Protein AF-A0A963WDR8-F1 (afdb_monomer)

Nearest PDB structures (foldseek):
  8ufe-assembly1_A  TM=8.771E-01  e=7.962E-02  Mycolicibacterium smegmatis
  8ttg-assembly1_A  TM=7.378E-01  e=3.990E-02  Staphylococcus aureus
  8ex6-assembly1_A  TM=8.407E-01  e=3.720E-01  Homo sapiens
  5aym-assembly1_A  TM=7.152E-01  e=8.707E-01  Bdellovibrio bacteriovorus HD100
  8uby-assembly1_A  TM=7.309E-01  e=8.707E-01  Homo sapiens

Sequence (105 aa):
VILPLWLQQFMGYTATQAGMILAPVGLFAIVLSPLVGLTVNRVDPRIYASFAFMVFGVVLWMRSLFTIQTDFMTIMIPTLIQGVAMACFFIPLVTITLSGLPPQR

Radius of gyration: 16.57 Å; Cα contacts (8 Å, |Δi|>4): 75; chains: 1; bounding box: 34×31×46 Å

pLDDT: mean 84.65, std 7.53, range [45.25, 95.5]

Solvent-accessible surface area (backbone atoms only — not comparable to full-atom values): 5882 Å² total; per-residue (Å²): 122,64,63,51,52,46,35,38,75,68,55,71,37,50,73,67,55,35,45,60,55,51,49,58,27,57,55,51,36,63,67,45,47,60,60,53,63,69,48,53,86,76,47,65,46,65,58,40,38,53,50,16,51,52,48,48,51,51,32,51,54,61,56,69,72,64,56,81,81,61,52,72,64,74,57,29,52,44,47,42,56,43,34,54,23,50,59,39,31,54,56,30,49,54,50,60,69,50,67,79,54,74,95,82,127

Structure (mmCIF, N/CA/C/O backbone):
data_AF-A0A963WDR8-F1
#
_entry.id   AF-A0A963WDR8-F1
#
loop_
_atom_site.group_PDB
_atom_site.id
_atom_site.type_symbol
_atom_site.label_atom_id
_atom_site.label_alt_id
_atom_site.label_comp_id
_atom_site.label_asym_id
_atom_site.label_entity_id
_atom_site.label_seq_id
_atom_site.pdbx_PDB_ins_code
_atom_site.Cartn_x
_atom_site.Cartn_y
_atom_site.Cartn_z
_atom_site.occupancy
_atom_site.B_iso_or_equiv
_atom_site.auth_seq_id
_atom_site.auth_comp_id
_atom_site.auth_asym_id
_atom_site.auth_atom_id
_atom_site.pdbx_PDB_model_num
ATOM 1 N N . VAL A 1 1 ? 4.876 6.269 -5.381 1.00 63.53 1 VAL A N 1
ATOM 2 C CA . VAL A 1 1 ? 5.536 7.329 -6.185 1.00 63.53 1 VAL A CA 1
ATOM 3 C C . VAL A 1 1 ? 6.788 6.829 -6.910 1.00 63.53 1 VAL A C 1
ATOM 5 O O . VAL A 1 1 ? 6.957 7.170 -8.066 1.00 63.53 1 VAL A O 1
ATOM 8 N N . ILE A 1 2 ? 7.617 5.964 -6.309 1.00 84.62 2 ILE A N 1
ATOM 9 C CA . ILE A 1 2 ? 8.847 5.461 -6.964 1.00 84.62 2 ILE A CA 1
ATOM 10 C C . ILE A 1 2 ? 8.562 4.517 -8.151 1.00 84.62 2 ILE A C 1
ATOM 12 O O . ILE A 1 2 ? 9.262 4.559 -9.152 1.00 84.62 2 ILE A O 1
ATOM 16 N N . LEU A 1 3 ? 7.503 3.702 -8.082 1.00 86.50 3 LEU A N 1
ATOM 17 C CA . LEU A 1 3 ? 7.180 2.706 -9.113 1.00 86.50 3 LEU A CA 1
ATOM 18 C C . LEU A 1 3 ? 6.960 3.289 -10.532 1.00 86.50 3 LEU A C 1
ATOM 20 O O . LEU A 1 3 ? 7.615 2.809 -11.451 1.00 86.50 3 LEU A O 1
ATOM 24 N N . PRO A 1 4 ? 6.135 4.337 -10.751 1.00 88.44 4 PRO A N 1
ATOM 25 C CA . PRO A 1 4 ? 6.012 4.951 -12.079 1.00 88.44 4 PRO A CA 1
ATOM 26 C C . PRO A 1 4 ? 7.307 5.576 -12.598 1.00 88.44 4 PRO A C 1
ATOM 28 O O . PRO A 1 4 ? 7.521 5.585 -13.807 1.00 88.44 4 PRO A O 1
ATOM 31 N N . LEU A 1 5 ? 8.163 6.098 -11.714 1.00 90.44 5 LEU A N 1
ATOM 32 C CA . LEU A 1 5 ? 9.471 6.619 -12.109 1.00 90.44 5 LEU A CA 1
ATOM 33 C C . LEU A 1 5 ? 10.385 5.477 -12.568 1.00 90.44 5 LEU A C 1
ATOM 35 O O . LEU A 1 5 ? 11.017 5.583 -13.612 1.00 90.44 5 LEU A O 1
ATOM 39 N N . TRP A 1 6 ? 10.398 4.364 -11.832 1.00 90.38 6 TRP A N 1
ATOM 40 C CA . TRP A 1 6 ? 11.175 3.180 -12.189 1.00 90.38 6 TRP A CA 1
ATOM 41 C C . TRP A 1 6 ? 10.741 2.582 -13.537 1.00 90.38 6 TRP A C 1
ATOM 43 O O . TRP A 1 6 ? 11.589 2.312 -14.385 1.00 90.38 6 TRP A O 1
ATOM 53 N N . LEU A 1 7 ? 9.430 2.472 -13.777 1.00 88.44 7 LEU A N 1
ATOM 54 C CA . LEU A 1 7 ? 8.873 2.033 -15.063 1.00 88.44 7 LEU A CA 1
ATOM 55 C C . LEU A 1 7 ? 9.350 2.914 -16.229 1.00 88.44 7 LEU A C 1
ATOM 57 O O . LEU A 1 7 ? 9.743 2.406 -17.278 1.00 88.44 7 LEU A O 1
ATOM 61 N N . GLN A 1 8 ? 9.345 4.234 -16.037 1.00 90.62 8 GLN A N 1
ATOM 62 C CA . GLN A 1 8 ? 9.752 5.183 -17.073 1.00 90.62 8 GLN A CA 1
ATOM 63 C C . GLN A 1 8 ? 11.265 5.179 -17.314 1.00 90.62 8 GLN A C 1
ATOM 65 O O . GLN A 1 8 ? 11.701 5.165 -18.461 1.00 90.62 8 GLN A O 1
ATOM 70 N N . GLN A 1 9 ? 12.072 5.168 -16.250 1.00 91.00 9 GLN A N 1
ATOM 71 C CA . GLN A 1 9 ? 13.527 5.303 -16.365 1.00 91.00 9 GLN A CA 1
ATOM 72 C C . GLN A 1 9 ? 14.248 3.997 -16.713 1.00 91.00 9 GLN A C 1
ATOM 74 O O . GLN A 1 9 ? 15.257 4.045 -17.409 1.00 91.00 9 GLN A O 1
ATOM 79 N N . PHE A 1 10 ? 13.758 2.846 -16.240 1.00 88.50 10 PHE A N 1
ATOM 80 C CA . PHE A 1 10 ? 14.471 1.567 -16.366 1.00 88.50 10 PHE A CA 1
ATOM 81 C C . PHE A 1 10 ? 13.779 0.550 -17.271 1.00 88.50 10 PHE A C 1
ATOM 83 O O . PHE A 1 10 ? 14.454 -0.321 -17.810 1.00 88.50 10 PHE A O 1
ATOM 90 N N . MET A 1 11 ? 12.460 0.648 -17.456 1.00 88.94 11 MET A N 1
ATOM 91 C CA . MET A 1 11 ? 11.714 -0.266 -18.332 1.00 88.94 11 MET A CA 1
ATOM 92 C C . MET A 1 11 ? 11.297 0.376 -19.662 1.00 88.94 11 MET A C 1
ATOM 94 O O . MET A 1 11 ? 10.726 -0.301 -20.511 1.00 88.94 11 MET A O 1
ATOM 98 N N . GLY A 1 12 ? 11.574 1.670 -19.860 1.00 87.88 12 GLY A N 1
ATOM 99 C CA . GLY A 1 12 ? 11.248 2.391 -21.094 1.00 87.88 12 GLY A CA 1
ATOM 100 C C . GLY A 1 12 ? 9.752 2.645 -21.296 1.00 87.88 12 GLY A C 1
ATOM 101 O O . GLY A 1 12 ? 9.320 2.906 -22.417 1.00 87.88 12 GLY A O 1
ATOM 102 N N . TYR A 1 13 ? 8.945 2.558 -20.234 1.00 88.62 13 TYR A N 1
ATOM 103 C CA . TYR A 1 13 ? 7.508 2.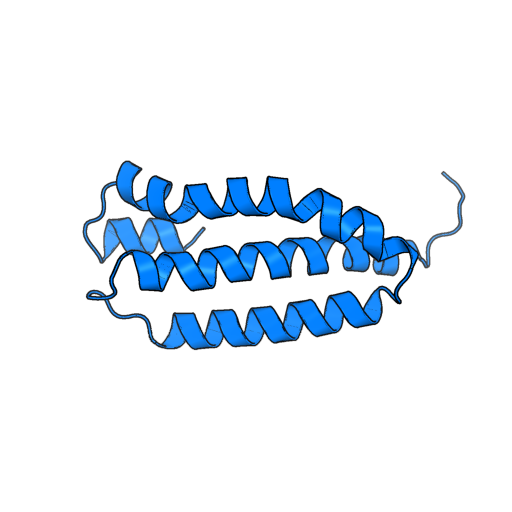803 -20.325 1.00 88.62 13 TYR A CA 1
ATOM 104 C C . TYR A 1 13 ? 7.263 4.299 -20.517 1.00 88.62 13 TYR A C 1
ATOM 106 O O . TYR A 1 13 ? 7.874 5.139 -19.861 1.00 88.62 13 TYR A O 1
ATOM 114 N N . THR A 1 14 ? 6.312 4.652 -21.372 1.00 91.56 14 THR A N 1
ATOM 115 C CA . THR A 1 14 ? 5.818 6.033 -21.448 1.00 91.56 14 THR A CA 1
ATOM 116 C C . THR A 1 14 ? 5.083 6.414 -20.159 1.00 91.56 14 THR A C 1
ATOM 118 O O . THR A 1 14 ? 4.545 5.555 -19.451 1.00 91.56 14 THR A O 1
ATOM 121 N N . ALA A 1 15 ? 4.988 7.716 -19.868 1.00 89.56 15 ALA A N 1
ATOM 122 C CA . ALA A 1 15 ? 4.209 8.219 -18.733 1.00 89.56 15 ALA A CA 1
ATOM 123 C C . ALA A 1 15 ? 2.756 7.706 -18.754 1.00 89.56 15 ALA A C 1
ATOM 125 O O . ALA A 1 15 ? 2.214 7.329 -17.715 1.00 89.56 15 ALA A O 1
ATOM 126 N N . THR A 1 16 ? 2.152 7.609 -19.943 1.00 91.00 16 THR A N 1
ATOM 127 C CA . THR A 1 16 ? 0.798 7.073 -20.135 1.00 91.00 16 THR A CA 1
ATOM 128 C C . THR A 1 16 ? 0.709 5.597 -19.749 1.00 91.00 16 THR A C 1
ATOM 130 O O . THR A 1 16 ? -0.212 5.210 -19.036 1.00 91.00 16 THR A O 1
ATOM 133 N N . GLN A 1 17 ? 1.676 4.765 -20.151 1.00 88.44 17 GLN A N 1
ATOM 134 C CA . GLN A 1 17 ? 1.704 3.339 -19.790 1.00 88.44 17 GLN A CA 1
ATOM 135 C C . GLN A 1 17 ? 1.908 3.125 -18.290 1.00 88.44 17 GLN A C 1
ATOM 137 O O . GLN A 1 17 ? 1.195 2.326 -17.681 1.00 88.44 17 GLN A O 1
ATOM 142 N N . ALA A 1 18 ? 2.827 3.872 -17.675 1.00 88.69 18 ALA A N 1
ATOM 143 C CA . ALA A 1 18 ? 3.015 3.836 -16.227 1.00 88.69 18 ALA A CA 1
ATOM 144 C C . ALA A 1 18 ? 1.746 4.291 -15.484 1.00 88.69 18 ALA A C 1
ATOM 146 O O . ALA A 1 18 ? 1.361 3.686 -14.483 1.00 88.69 18 ALA A O 1
ATOM 147 N N . GLY A 1 19 ? 1.057 5.311 -16.006 1.00 89.06 19 GLY A N 1
ATOM 148 C CA . GLY A 1 19 ? -0.246 5.750 -15.512 1.00 89.06 19 GLY A CA 1
ATOM 149 C C . GLY A 1 19 ? -1.307 4.653 -15.601 1.00 89.06 19 GLY A C 1
ATOM 150 O O . GLY A 1 19 ? -2.003 4.409 -14.621 1.00 89.06 19 GLY A O 1
ATOM 151 N N . MET A 1 20 ? -1.385 3.933 -16.724 1.00 88.44 20 MET A N 1
ATOM 152 C CA . MET A 1 20 ? -2.338 2.831 -16.910 1.00 88.44 20 MET A CA 1
ATOM 153 C C . MET A 1 20 ? -2.089 1.642 -15.973 1.00 88.44 20 MET A C 1
ATOM 155 O O . MET A 1 20 ? -3.056 1.026 -15.543 1.00 88.44 20 MET A O 1
ATOM 159 N N . ILE A 1 21 ? -0.839 1.336 -15.600 1.00 86.69 21 ILE A N 1
ATOM 160 C CA . ILE A 1 21 ? -0.540 0.304 -14.579 1.00 86.69 21 ILE A CA 1
ATOM 161 C C . ILE A 1 21 ? -1.127 0.691 -13.220 1.00 86.69 21 ILE A C 1
ATOM 163 O O . ILE A 1 21 ? -1.598 -0.153 -12.458 1.00 86.69 21 ILE A O 1
ATOM 167 N N . LEU A 1 22 ? -1.058 1.979 -12.895 1.00 87.00 22 LEU A N 1
ATOM 168 C CA . LEU A 1 22 ? -1.411 2.493 -11.577 1.00 87.00 22 LEU A CA 1
ATOM 169 C C . LEU A 1 22 ? -2.889 2.868 -11.469 1.00 87.00 22 LEU A C 1
ATOM 171 O O . LEU A 1 22 ? -3.453 2.774 -10.383 1.00 87.00 22 LEU A O 1
ATOM 175 N N . ALA A 1 23 ? -3.527 3.272 -12.567 1.00 88.06 23 ALA A N 1
ATOM 176 C CA . ALA A 1 23 ? -4.911 3.741 -12.588 1.00 88.06 23 ALA A CA 1
ATOM 177 C C . ALA A 1 23 ? -5.924 2.741 -11.986 1.00 88.06 23 ALA A C 1
ATOM 179 O O . ALA A 1 23 ? -6.766 3.178 -11.193 1.00 88.06 23 ALA A O 1
ATOM 180 N N . PRO A 1 24 ? -5.830 1.417 -12.243 1.00 84.94 24 PRO A N 1
ATOM 181 C CA . PRO A 1 24 ? -6.703 0.425 -11.623 1.00 84.94 24 PRO A CA 1
ATOM 182 C C . PRO A 1 24 ? -6.683 0.461 -10.095 1.00 84.94 24 PRO A C 1
ATOM 184 O O . PRO A 1 24 ? -7.702 0.159 -9.480 1.00 84.94 24 PRO A O 1
ATOM 187 N N . VAL A 1 25 ? -5.573 0.879 -9.470 1.00 84.88 25 VAL A N 1
ATOM 188 C CA . VAL A 1 25 ? -5.480 0.987 -8.006 1.00 84.88 25 VAL A CA 1
ATOM 189 C C . VAL A 1 25 ? -6.457 2.010 -7.447 1.00 84.88 25 VAL A C 1
ATOM 191 O O . VAL A 1 25 ? -7.077 1.758 -6.419 1.00 84.88 25 VAL A O 1
ATOM 194 N N . GLY A 1 26 ? -6.621 3.144 -8.133 1.00 80.25 26 GLY A N 1
ATOM 195 C CA . GLY A 1 26 ? -7.542 4.198 -7.720 1.00 80.25 26 GLY A CA 1
ATOM 196 C C . GLY A 1 26 ? -8.989 3.740 -7.848 1.00 80.25 26 GLY A C 1
ATOM 197 O O . GLY A 1 26 ? -9.778 3.929 -6.926 1.00 80.25 26 GLY A O 1
ATOM 198 N N . LEU A 1 27 ? -9.316 3.055 -8.947 1.00 84.19 27 LEU A N 1
ATOM 199 C CA . LEU A 1 27 ? -10.647 2.488 -9.159 1.00 84.19 27 LEU A CA 1
ATOM 200 C C . LEU A 1 27 ? -10.981 1.423 -8.105 1.00 84.19 27 LEU A C 1
ATOM 202 O O . LEU A 1 27 ? -12.045 1.473 -7.490 1.00 84.19 27 LEU A O 1
ATOM 206 N N . PHE A 1 28 ? -10.054 0.498 -7.845 1.00 82.38 28 PHE A N 1
ATOM 207 C CA . PHE A 1 28 ? -10.221 -0.514 -6.800 1.00 82.38 28 PHE A CA 1
ATOM 208 C C . PHE A 1 28 ? -10.358 0.112 -5.415 1.00 82.38 28 PHE A C 1
ATOM 210 O O . PHE A 1 28 ? -11.208 -0.317 -4.640 1.00 82.38 28 PHE A O 1
ATOM 217 N N . ALA A 1 29 ? -9.568 1.143 -5.106 1.00 79.12 29 ALA A N 1
ATOM 218 C CA . ALA A 1 29 ? -9.677 1.860 -3.843 1.00 79.12 29 ALA A CA 1
ATOM 219 C C . ALA A 1 29 ? -11.064 2.497 -3.680 1.00 79.12 29 ALA A C 1
ATOM 221 O O . ALA A 1 2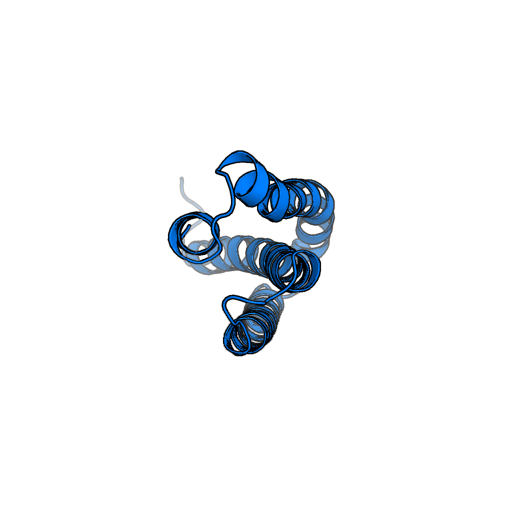9 ? -11.663 2.347 -2.618 1.00 7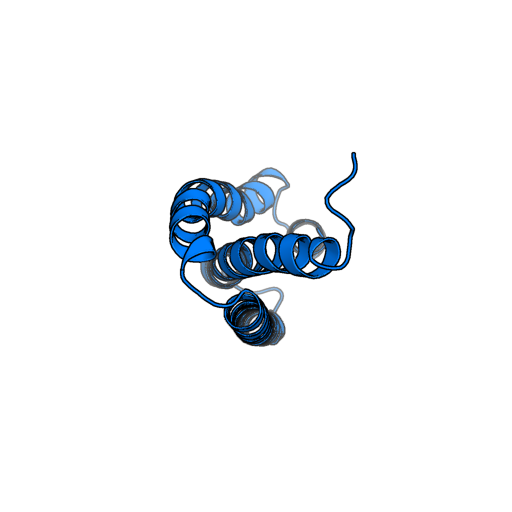9.12 29 ALA A O 1
ATOM 222 N N . ILE A 1 30 ? -11.615 3.135 -4.721 1.00 83.62 30 ILE A N 1
ATOM 223 C CA . ILE A 1 30 ? -12.972 3.712 -4.693 1.00 83.62 30 ILE A CA 1
ATOM 224 C C . ILE A 1 30 ? -14.020 2.632 -4.394 1.00 83.62 30 ILE A C 1
ATOM 226 O O . ILE A 1 30 ? -14.881 2.836 -3.541 1.00 83.62 30 ILE A O 1
ATOM 230 N N . VAL A 1 31 ? -13.924 1.471 -5.047 1.00 84.56 31 VAL A N 1
ATOM 231 C CA . VAL A 1 31 ? -14.880 0.363 -4.868 1.00 84.56 31 VAL A CA 1
ATOM 232 C C . VAL A 1 31 ? -14.749 -0.301 -3.491 1.00 84.56 31 VAL A C 1
ATOM 234 O O . VAL A 1 31 ? -15.753 -0.663 -2.883 1.00 84.56 31 VAL A O 1
ATOM 237 N N . LEU A 1 32 ? -13.528 -0.450 -2.973 1.00 80.06 32 LEU A N 1
ATOM 238 C CA . LEU A 1 32 ? -13.266 -1.111 -1.689 1.00 80.06 32 LEU A CA 1
ATOM 239 C C . LEU A 1 32 ? -13.461 -0.197 -0.473 1.00 80.06 32 LEU A C 1
ATOM 241 O O . LEU A 1 32 ? -13.758 -0.689 0.614 1.00 80.06 32 LEU A O 1
ATOM 245 N N . SER A 1 33 ? -13.333 1.120 -0.637 1.00 80.19 33 SER A N 1
ATOM 246 C CA . SER A 1 33 ? -13.530 2.102 0.439 1.00 80.19 33 SER A CA 1
ATOM 247 C C . SER A 1 33 ? -14.847 1.926 1.221 1.00 80.19 33 SER A C 1
ATOM 249 O O . SER A 1 33 ? -14.787 1.876 2.453 1.00 80.19 33 SER A O 1
ATOM 251 N N . PRO A 1 34 ? -16.030 1.770 0.585 1.00 79.25 34 PRO A N 1
ATOM 252 C CA . PRO A 1 34 ? -17.277 1.549 1.321 1.00 79.25 34 PRO A CA 1
ATOM 253 C C . PRO A 1 34 ? -17.304 0.214 2.080 1.00 79.25 34 PRO A C 1
ATOM 255 O O . PRO A 1 34 ? -17.837 0.164 3.186 1.00 79.25 34 PRO A O 1
ATOM 258 N N . LEU A 1 35 ? -16.692 -0.851 1.548 1.00 79.69 35 LEU A N 1
ATOM 259 C CA . LEU A 1 35 ? -16.618 -2.155 2.227 1.00 79.69 35 LEU A CA 1
ATOM 260 C C . LEU A 1 35 ? -15.860 -2.057 3.558 1.00 79.69 35 LEU A C 1
ATOM 262 O O . LEU A 1 35 ? -16.317 -2.579 4.580 1.00 79.69 35 LEU A O 1
ATOM 266 N N . VAL A 1 36 ? -14.729 -1.349 3.566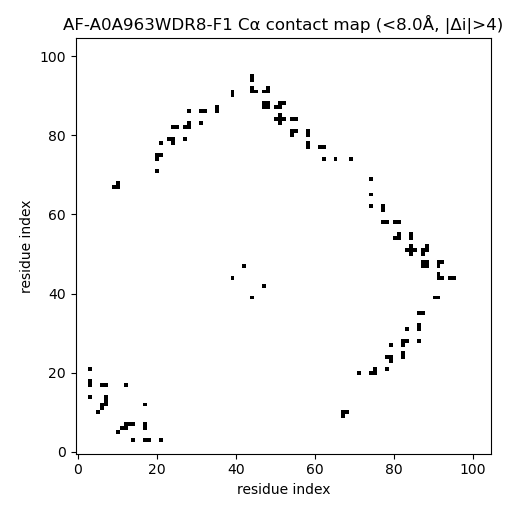 1.00 74.19 36 VAL A N 1
ATOM 267 C CA . VAL A 1 36 ? -13.945 -1.146 4.792 1.00 74.19 36 VAL A CA 1
ATOM 268 C C . VAL A 1 36 ? -14.695 -0.228 5.763 1.00 74.19 36 VAL A C 1
ATOM 270 O O . VAL A 1 36 ? -14.798 -0.549 6.947 1.00 74.19 36 VAL A O 1
ATOM 273 N N . GLY A 1 37 ? -15.303 0.857 5.269 1.00 74.19 37 GLY A N 1
ATOM 274 C CA . GLY A 1 37 ? -16.074 1.795 6.095 1.00 74.19 37 GLY A CA 1
ATOM 275 C C . GLY A 1 37 ? -17.274 1.160 6.811 1.00 74.19 37 GLY A C 1
ATOM 276 O O . GLY A 1 37 ? -17.552 1.495 7.961 1.00 74.19 37 GLY A O 1
ATOM 277 N N . LEU A 1 38 ? -17.954 0.198 6.181 1.00 77.38 38 LEU A N 1
ATOM 278 C CA . LEU A 1 38 ? -19.074 -0.526 6.799 1.00 77.38 38 LEU A CA 1
ATOM 279 C C . LEU A 1 38 ? -18.626 -1.467 7.925 1.00 77.38 38 LEU A C 1
ATOM 281 O O . LEU A 1 38 ? -19.351 -1.666 8.901 1.00 77.38 38 LEU A O 1
ATOM 285 N N . THR A 1 39 ? -17.436 -2.050 7.792 1.00 74.50 39 THR A N 1
ATOM 286 C CA . THR A 1 39 ? -16.968 -3.121 8.683 1.00 74.50 39 THR A CA 1
ATOM 287 C C . THR A 1 39 ? -16.116 -2.582 9.839 1.00 74.50 39 THR A C 1
ATOM 289 O O . THR A 1 39 ? -15.939 -3.264 10.852 1.00 74.50 39 THR A O 1
ATOM 292 N N . VAL A 1 40 ? -15.625 -1.341 9.745 1.00 69.56 40 VAL A N 1
ATOM 293 C CA . VAL A 1 40 ? -14.718 -0.766 10.750 1.00 69.56 40 VAL A CA 1
ATOM 294 C C . VAL A 1 40 ? -15.373 -0.534 12.114 1.00 69.56 40 VAL A C 1
ATOM 296 O O . VAL A 1 40 ? -14.722 -0.689 13.137 1.00 69.56 40 VAL A O 1
ATOM 299 N N . ASN A 1 41 ? -16.679 -0.253 12.155 1.00 70.06 41 ASN A N 1
ATOM 300 C CA . ASN A 1 41 ? -17.405 -0.026 13.412 1.00 70.06 41 ASN A CA 1
ATOM 301 C C . ASN A 1 41 ? -17.741 -1.321 14.173 1.00 70.06 41 ASN A C 1
ATOM 303 O O . ASN A 1 41 ? -18.278 -1.259 15.276 1.00 70.06 41 ASN A O 1
ATOM 307 N N . ARG A 1 42 ? -17.484 -2.496 13.581 1.00 76.19 42 ARG A N 1
ATOM 308 C CA . ARG A 1 42 ? -17.843 -3.802 14.165 1.00 76.19 42 ARG A CA 1
ATOM 309 C C . ARG A 1 42 ? -16.648 -4.635 14.622 1.00 76.19 42 ARG A C 1
ATOM 311 O O . ARG A 1 42 ? -16.854 -5.677 15.234 1.00 76.19 42 ARG A O 1
ATOM 318 N N . VAL A 1 43 ? -15.423 -4.220 14.308 1.00 79.31 43 VAL A N 1
ATOM 319 C CA . VAL A 1 43 ? -14.201 -5.000 14.549 1.00 79.31 43 VAL A CA 1
ATOM 320 C C . VAL A 1 43 ? -13.151 -4.088 15.180 1.00 79.31 43 VAL A C 1
ATOM 322 O O . VAL A 1 43 ? -13.059 -2.919 14.817 1.00 79.31 43 VAL A O 1
ATOM 325 N N . ASP A 1 44 ? -12.363 -4.616 16.120 1.00 82.94 44 ASP A N 1
ATOM 326 C CA . ASP A 1 44 ? -11.294 -3.863 16.786 1.00 82.94 44 ASP A CA 1
ATOM 327 C C . ASP A 1 44 ? -10.329 -3.249 15.742 1.00 82.94 44 ASP A C 1
ATOM 329 O O . ASP A 1 44 ? -9.761 -3.989 14.925 1.00 82.94 44 ASP A O 1
ATOM 333 N N . PRO A 1 45 ? -10.102 -1.919 15.764 1.00 80.06 45 PRO A N 1
ATOM 334 C CA . PRO A 1 45 ? -9.155 -1.231 14.885 1.00 80.06 45 PRO A CA 1
ATOM 335 C C . PRO A 1 45 ? -7.763 -1.878 14.823 1.00 80.06 45 PRO A C 1
ATOM 337 O O . PRO A 1 45 ? -7.109 -1.852 13.776 1.00 80.06 45 PRO A O 1
ATOM 340 N N . ARG A 1 46 ? -7.305 -2.499 15.915 1.00 84.69 46 ARG A N 1
ATOM 341 C CA . ARG A 1 46 ? -5.998 -3.172 15.982 1.00 84.69 46 ARG A CA 1
ATOM 342 C C . ARG A 1 46 ? -5.909 -4.362 15.029 1.00 84.69 46 ARG A C 1
ATOM 344 O O . ARG A 1 46 ? -4.855 -4.576 14.435 1.00 84.69 46 ARG A O 1
ATOM 351 N N . ILE A 1 47 ? -7.007 -5.095 14.831 1.00 86.94 47 ILE A N 1
ATOM 352 C CA . ILE A 1 47 ? -7.054 -6.250 13.922 1.00 86.94 47 ILE A CA 1
ATOM 353 C C . ILE A 1 47 ? -6.852 -5.787 12.476 1.00 86.94 47 ILE A C 1
ATOM 355 O O . ILE A 1 47 ? -6.062 -6.385 11.745 1.00 86.94 47 ILE A O 1
ATOM 359 N N . TYR A 1 48 ? -7.497 -4.687 12.077 1.00 85.12 48 TYR A N 1
ATOM 360 C CA . TYR A 1 48 ? -7.296 -4.098 10.750 1.00 85.12 48 TYR A CA 1
ATOM 361 C C . TYR A 1 48 ? -5.863 -3.621 10.537 1.00 85.12 48 TYR A C 1
ATOM 363 O O . TYR A 1 48 ? -5.292 -3.877 9.478 1.00 85.12 48 TYR A O 1
ATOM 371 N N . ALA A 1 49 ? -5.265 -2.980 11.545 1.00 86.62 49 ALA A N 1
ATOM 372 C CA . ALA A 1 49 ? -3.877 -2.538 11.469 1.00 86.62 49 ALA A CA 1
ATOM 373 C C . ALA A 1 49 ? -2.920 -3.729 11.282 1.00 86.62 49 ALA A C 1
ATOM 375 O O . ALA A 1 49 ? -2.097 -3.718 10.364 1.00 86.62 49 ALA A O 1
ATOM 376 N N . SER A 1 50 ? -3.058 -4.789 12.087 1.00 90.38 50 SER A N 1
ATOM 377 C CA . SER A 1 50 ? -2.251 -6.010 11.950 1.00 90.38 50 SER A CA 1
ATOM 378 C C . SER A 1 50 ? -2.442 -6.683 10.590 1.00 90.38 50 SER A C 1
ATOM 380 O O . SER A 1 50 ? -1.461 -7.075 9.956 1.00 90.38 50 SER A O 1
ATOM 382 N N . PHE A 1 51 ? -3.684 -6.778 10.111 1.00 90.44 51 PHE A N 1
ATOM 383 C CA . PHE A 1 51 ? -3.983 -7.305 8.781 1.00 90.44 51 PHE A CA 1
ATOM 384 C C . PHE A 1 51 ? -3.313 -6.479 7.678 1.00 90.44 51 PHE A C 1
ATOM 386 O O . PHE A 1 51 ? -2.651 -7.043 6.807 1.00 90.44 51 PHE A O 1
ATOM 393 N N . ALA A 1 52 ? -3.404 -5.150 7.743 1.00 90.44 52 ALA A N 1
ATOM 394 C CA . ALA A 1 52 ? -2.773 -4.274 6.766 1.00 90.44 52 ALA A CA 1
ATOM 395 C C . ALA A 1 52 ? -1.248 -4.457 6.725 1.00 90.44 52 ALA A C 1
ATOM 397 O O . ALA A 1 52 ? -0.682 -4.563 5.638 1.00 90.44 52 ALA A O 1
ATOM 398 N N . PHE A 1 53 ? -0.584 -4.574 7.881 1.00 92.44 53 PHE A N 1
ATOM 399 C CA . PHE A 1 53 ? 0.857 -4.845 7.936 1.00 92.44 53 PHE A CA 1
ATOM 400 C C . PHE A 1 53 ? 1.239 -6.198 7.326 1.00 92.44 53 PHE A C 1
ATOM 402 O O . PHE A 1 53 ? 2.230 -6.266 6.597 1.00 92.44 53 PHE A O 1
ATOM 409 N N . MET A 1 54 ? 0.450 -7.254 7.554 1.00 95.12 54 MET A N 1
ATOM 410 C CA . MET A 1 54 ? 0.673 -8.547 6.893 1.00 95.12 54 MET A CA 1
ATOM 411 C C . MET A 1 54 ? 0.572 -8.420 5.369 1.00 95.12 54 MET A C 1
ATOM 413 O O . MET A 1 54 ? 1.458 -8.885 4.650 1.00 95.12 54 MET A O 1
ATOM 417 N N . VAL A 1 55 ? -0.458 -7.731 4.870 1.00 93.88 55 VAL A N 1
ATOM 418 C CA . VAL A 1 55 ? -0.634 -7.509 3.427 1.00 93.88 55 VAL A CA 1
ATOM 419 C C . VAL A 1 55 ? 0.500 -6.652 2.854 1.00 93.88 55 VAL A C 1
ATOM 421 O O . VAL A 1 55 ? 1.018 -6.973 1.784 1.00 93.88 55 VAL A O 1
ATOM 424 N N . PHE A 1 56 ? 0.954 -5.612 3.561 1.00 93.50 56 PHE A N 1
ATOM 425 C CA . PHE A 1 56 ? 2.131 -4.840 3.150 1.00 93.50 56 PHE A CA 1
ATOM 426 C C . PHE A 1 56 ? 3.386 -5.711 3.060 1.00 93.50 56 PHE A C 1
ATOM 428 O O . PHE A 1 56 ? 4.132 -5.579 2.090 1.00 93.50 56 PHE A O 1
ATOM 435 N N . GLY A 1 57 ? 3.598 -6.624 4.012 1.00 95.12 57 GLY A N 1
ATOM 436 C CA . GLY A 1 57 ? 4.695 -7.591 3.966 1.00 95.12 57 GLY A CA 1
ATOM 437 C C . GLY A 1 57 ? 4.649 -8.465 2.711 1.00 95.12 57 GLY A C 1
ATOM 438 O O . GLY A 1 57 ? 5.646 -8.570 1.997 1.00 95.12 57 GLY A O 1
ATOM 439 N N . VAL A 1 58 ? 3.475 -9.012 2.381 1.00 95.50 58 VAL A N 1
ATOM 440 C CA . VAL A 1 58 ? 3.269 -9.805 1.155 1.00 95.50 58 VAL A CA 1
ATOM 441 C C . VAL A 1 58 ? 3.541 -8.973 -0.098 1.00 95.50 58 VAL A C 1
ATOM 443 O O . VAL A 1 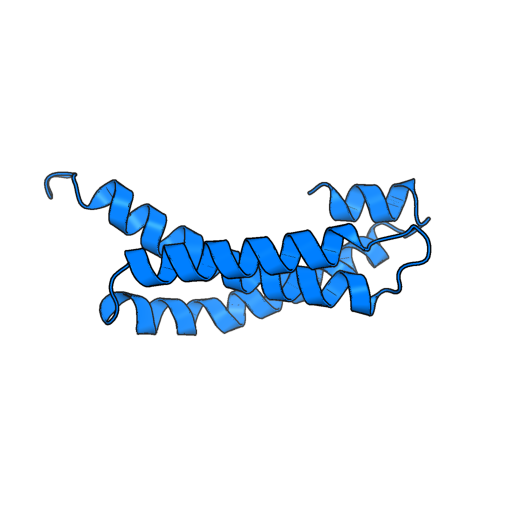58 ? 4.274 -9.413 -0.981 1.00 95.50 58 VAL A O 1
ATOM 446 N N . VAL A 1 59 ? 3.019 -7.746 -0.174 1.00 94.06 59 VAL A N 1
ATOM 447 C CA . VAL A 1 59 ? 3.251 -6.842 -1.312 1.00 94.06 59 VAL A CA 1
ATOM 448 C C . VAL A 1 59 ? 4.737 -6.534 -1.485 1.00 94.06 59 VAL A C 1
ATOM 450 O O . VAL A 1 59 ? 5.237 -6.537 -2.611 1.00 94.06 59 VAL A O 1
ATOM 453 N N . LEU A 1 60 ? 5.447 -6.245 -0.394 1.00 93.06 60 LEU A N 1
ATOM 454 C CA . LEU A 1 60 ? 6.880 -5.960 -0.440 1.00 93.06 60 LEU A CA 1
ATOM 455 C C . LEU A 1 60 ? 7.675 -7.189 -0.876 1.00 93.06 60 LEU A C 1
ATOM 457 O O . LEU A 1 60 ? 8.590 -7.054 -1.686 1.00 93.06 60 LEU A O 1
ATOM 461 N N . TRP A 1 61 ? 7.290 -8.380 -0.422 1.00 94.56 61 TRP A N 1
ATOM 462 C CA . TRP A 1 61 ? 7.894 -9.620 -0.895 1.00 94.56 61 TRP A CA 1
ATOM 463 C C . TRP A 1 61 ? 7.657 -9.828 -2.396 1.00 94.56 61 TRP A C 1
ATOM 465 O O . TRP A 1 61 ? 8.618 -10.047 -3.131 1.00 94.56 61 TRP A O 1
ATOM 475 N N . MET A 1 62 ? 6.426 -9.657 -2.887 1.00 92.31 62 MET A N 1
ATOM 476 C CA . MET A 1 62 ? 6.130 -9.736 -4.326 1.00 92.31 62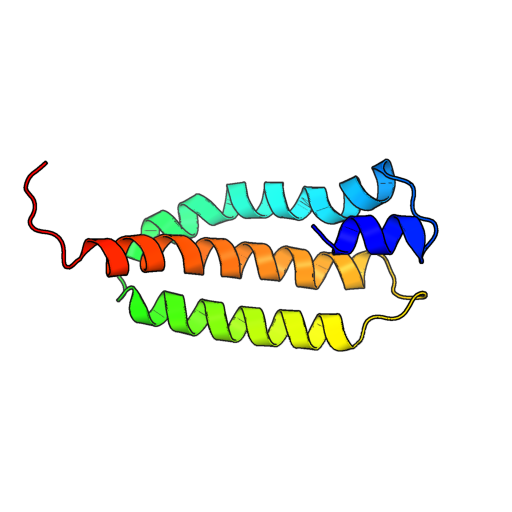 MET A CA 1
ATOM 477 C C . MET A 1 62 ? 6.972 -8.741 -5.138 1.00 92.31 62 MET A C 1
ATOM 479 O O . MET A 1 62 ? 7.486 -9.090 -6.198 1.00 92.31 62 MET A O 1
ATOM 483 N N . ARG A 1 63 ? 7.154 -7.516 -4.628 1.00 91.75 63 ARG A N 1
ATOM 484 C CA . ARG A 1 63 ? 7.977 -6.478 -5.273 1.00 91.75 63 ARG A CA 1
ATOM 485 C C . ARG A 1 63 ? 9.476 -6.763 -5.220 1.00 91.75 63 ARG A C 1
ATOM 487 O O . ARG A 1 63 ? 10.193 -6.314 -6.105 1.00 91.75 63 ARG A O 1
ATOM 494 N N . SER A 1 64 ? 9.949 -7.511 -4.224 1.00 91.50 64 SER A N 1
ATOM 495 C CA . SER A 1 64 ? 11.352 -7.944 -4.124 1.00 91.50 64 SER A CA 1
ATOM 496 C C . SER A 1 64 ? 11.773 -8.828 -5.306 1.00 91.50 64 SER A C 1
ATOM 498 O O . SER A 1 64 ? 12.941 -8.875 -5.674 1.00 91.50 64 SER A O 1
ATOM 500 N N . LEU A 1 65 ? 10.808 -9.499 -5.942 1.00 90.12 65 LEU A N 1
ATOM 501 C CA . LEU A 1 65 ? 11.032 -10.378 -7.090 1.00 90.12 65 LEU A CA 1
ATOM 502 C C . LEU A 1 65 ? 11.033 -9.630 -8.437 1.00 90.12 65 LEU A C 1
ATOM 504 O O . LEU A 1 65 ? 11.112 -10.263 -9.489 1.00 90.12 65 LEU A O 1
ATOM 508 N N . PHE A 1 66 ? 10.912 -8.299 -8.436 1.00 89.94 66 PHE A N 1
ATOM 509 C CA . PHE A 1 66 ? 10.841 -7.519 -9.669 1.00 89.94 66 PHE A CA 1
ATOM 510 C C . PHE A 1 66 ? 12.199 -7.403 -10.360 1.00 89.94 66 PHE A C 1
ATOM 512 O O . PHE A 1 66 ? 13.217 -7.057 -9.766 1.00 89.94 66 PHE A O 1
ATOM 519 N N . THR A 1 67 ? 12.173 -7.614 -11.669 1.00 86.38 67 THR A N 1
ATOM 520 C CA . THR A 1 67 ? 13.277 -7.367 -12.600 1.00 86.38 67 THR A CA 1
ATOM 521 C C . THR A 1 67 ? 12.848 -6.375 -13.685 1.00 86.38 67 THR A C 1
ATOM 523 O O . THR A 1 67 ? 11.658 -6.115 -13.868 1.00 86.38 67 THR A O 1
ATOM 526 N N . ILE A 1 68 ? 13.793 -5.857 -14.471 1.00 84.62 68 ILE A N 1
ATOM 527 C CA . ILE A 1 68 ? 13.492 -4.990 -15.628 1.00 84.62 68 ILE A CA 1
ATOM 528 C C . ILE A 1 68 ? 12.687 -5.687 -16.743 1.00 84.62 68 ILE A C 1
ATOM 530 O O . ILE A 1 68 ? 12.197 -5.023 -17.647 1.00 84.62 68 ILE A O 1
ATOM 534 N N . GLN A 1 69 ? 12.535 -7.013 -16.680 1.00 83.12 69 GLN A N 1
ATOM 535 C CA . GLN A 1 69 ? 11.767 -7.823 -17.636 1.00 83.12 69 GLN A CA 1
ATOM 536 C C . GLN A 1 69 ? 10.388 -8.218 -17.082 1.00 83.12 69 GLN A C 1
ATOM 538 O O . GLN A 1 69 ? 9.698 -9.051 -17.661 1.00 83.12 69 GLN A O 1
ATOM 543 N N . THR A 1 70 ? 9.993 -7.659 -15.934 1.00 85.12 70 THR A N 1
ATOM 544 C CA . THR A 1 70 ? 8.722 -7.996 -15.285 1.00 85.12 70 THR A CA 1
ATOM 545 C C . THR A 1 70 ? 7.544 -7.525 -16.124 1.00 85.12 70 THR A C 1
ATOM 547 O O . THR A 1 70 ? 7.498 -6.380 -16.563 1.00 85.12 70 THR A O 1
ATOM 550 N N . ASP A 1 71 ? 6.570 -8.408 -16.307 1.00 86.31 71 ASP A N 1
ATOM 551 C CA . ASP A 1 71 ? 5.414 -8.131 -17.144 1.00 86.31 71 ASP A CA 1
ATOM 552 C C . ASP A 1 71 ? 4.390 -7.198 -16.466 1.00 86.31 71 ASP A C 1
ATOM 554 O O . ASP A 1 71 ? 4.320 -7.104 -15.233 1.00 86.31 71 ASP A O 1
ATOM 558 N N . PHE A 1 72 ? 3.555 -6.536 -17.270 1.00 81.19 72 PHE A N 1
ATOM 559 C CA . PHE A 1 72 ? 2.592 -5.516 -16.819 1.00 81.19 72 PHE A CA 1
ATOM 560 C C . PHE A 1 72 ? 1.703 -6.009 -15.662 1.00 81.19 72 PHE A C 1
ATOM 562 O O . PHE A 1 72 ? 1.549 -5.337 -14.637 1.00 81.19 72 PHE A O 1
ATOM 569 N N . MET A 1 73 ? 1.131 -7.209 -15.807 1.00 83.62 73 MET A N 1
ATOM 570 C CA . MET A 1 73 ? 0.194 -7.782 -14.833 1.00 83.62 73 MET A CA 1
ATOM 571 C C . MET A 1 73 ? 0.868 -8.099 -13.497 1.00 83.62 73 MET A C 1
ATOM 573 O O . MET A 1 73 ? 0.298 -7.845 -12.434 1.00 83.62 73 MET A O 1
ATOM 577 N N . THR A 1 74 ? 2.110 -8.577 -13.537 1.00 87.75 74 THR A N 1
ATOM 578 C CA . THR A 1 74 ? 2.904 -8.910 -12.348 1.00 87.75 74 THR A CA 1
ATOM 579 C C . THR A 1 74 ? 3.211 -7.672 -11.502 1.00 87.75 74 THR A C 1
ATOM 581 O O . THR A 1 74 ? 3.328 -7.773 -10.283 1.00 87.75 74 THR A O 1
ATOM 584 N N . ILE A 1 75 ? 3.269 -6.489 -12.120 1.00 89.12 75 ILE A N 1
ATOM 585 C CA . ILE A 1 75 ? 3.444 -5.202 -11.428 1.00 89.12 75 ILE A CA 1
ATOM 586 C C . ILE A 1 75 ? 2.105 -4.668 -10.900 1.00 89.12 75 ILE A C 1
ATOM 588 O O . ILE A 1 75 ? 2.028 -4.110 -9.795 1.00 89.12 75 ILE A O 1
ATOM 592 N N . MET A 1 76 ? 1.034 -4.856 -11.672 1.00 88.75 76 MET A N 1
ATOM 593 C CA . MET A 1 76 ? -0.304 -4.372 -11.337 1.00 88.75 76 MET A CA 1
ATOM 594 C C . MET A 1 76 ? -0.900 -5.095 -10.121 1.00 88.75 76 MET A C 1
ATOM 596 O O . MET A 1 76 ? -1.416 -4.435 -9.22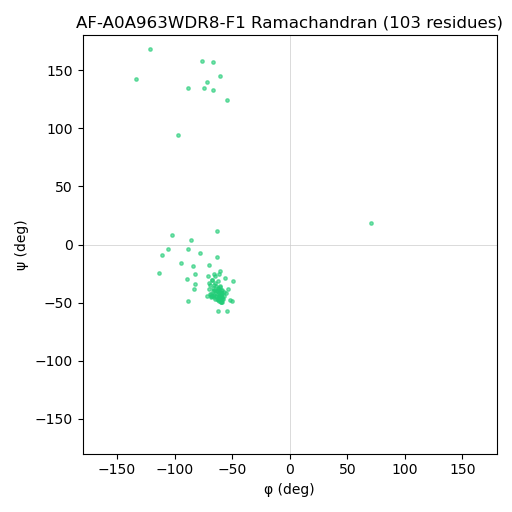2 1.00 88.75 76 MET A O 1
ATOM 600 N N . ILE A 1 77 ? -0.786 -6.424 -10.037 1.00 90.00 77 ILE A N 1
ATOM 601 C CA . ILE A 1 77 ? -1.357 -7.232 -8.941 1.00 90.00 77 ILE A CA 1
ATOM 602 C C . ILE A 1 77 ? -0.911 -6.756 -7.542 1.00 90.00 77 ILE A C 1
ATOM 604 O O . ILE A 1 77 ? -1.773 -6.404 -6.735 1.00 90.00 77 ILE A O 1
ATOM 608 N N . PRO A 1 78 ? 0.393 -6.675 -7.212 1.00 90.81 78 PRO A N 1
ATOM 609 C CA . PRO A 1 78 ? 0.824 -6.213 -5.892 1.00 90.81 78 PRO A CA 1
ATOM 610 C C . PRO A 1 78 ? 0.471 -4.742 -5.656 1.00 90.81 78 PRO A C 1
ATOM 612 O O . PRO A 1 78 ? 0.300 -4.324 -4.514 1.00 90.81 78 PRO A O 1
ATOM 615 N N . THR A 1 79 ? 0.331 -3.945 -6.717 1.00 89.44 79 THR A N 1
ATOM 616 C CA . THR A 1 79 ? -0.146 -2.563 -6.614 1.00 89.44 79 THR A CA 1
ATOM 617 C C . THR A 1 79 ? -1.622 -2.516 -6.211 1.00 89.44 79 THR A C 1
ATOM 619 O O . THR A 1 79 ? -1.960 -1.789 -5.282 1.00 89.44 79 THR A O 1
ATOM 622 N N . LEU A 1 80 ? -2.477 -3.344 -6.816 1.00 88.81 80 LEU A N 1
ATOM 623 C CA . LEU A 1 80 ? -3.886 -3.503 -6.432 1.00 88.81 80 LEU A CA 1
ATOM 624 C C . LEU A 1 80 ? -4.036 -3.976 -4.984 1.00 88.81 80 LEU A C 1
ATOM 626 O O . LEU A 1 80 ? -4.756 -3.352 -4.203 1.00 88.81 80 LEU A O 1
ATOM 630 N N . ILE A 1 81 ? -3.302 -5.023 -4.604 1.00 89.75 81 ILE A N 1
ATOM 631 C CA . ILE A 1 81 ? -3.311 -5.568 -3.239 1.00 89.75 81 ILE A CA 1
ATOM 632 C C . ILE A 1 81 ? -2.864 -4.501 -2.223 1.00 89.75 81 ILE A C 1
ATOM 634 O O . ILE A 1 81 ? -3.463 -4.367 -1.154 1.00 89.75 81 ILE A O 1
ATOM 638 N N . GLN A 1 82 ? -1.865 -3.681 -2.570 1.00 89.62 82 GLN A N 1
ATOM 639 C CA . GLN A 1 82 ? -1.417 -2.564 -1.734 1.00 89.62 82 GLN A CA 1
ATOM 640 C C . GLN A 1 82 ? -2.522 -1.534 -1.478 1.00 89.62 82 GLN A C 1
ATOM 642 O O . GLN A 1 82 ? -2.596 -0.997 -0.374 1.00 89.62 82 GLN A O 1
ATOM 647 N N . GLY A 1 83 ? -3.384 -1.264 -2.463 1.00 86.62 83 GLY A N 1
ATOM 648 C CA . GLY A 1 83 ? -4.521 -0.354 -2.298 1.00 86.62 83 GLY A CA 1
ATOM 649 C C . GLY A 1 83 ? -5.469 -0.798 -1.179 1.00 86.62 83 GLY A C 1
ATOM 650 O O . GLY A 1 83 ? -5.902 0.024 -0.373 1.00 86.62 83 GLY A O 1
ATOM 651 N N . VAL A 1 84 ? -5.710 -2.108 -1.066 1.00 83.62 84 VAL A N 1
ATOM 652 C CA . VAL A 1 84 ? -6.529 -2.693 0.010 1.00 83.62 84 VAL A CA 1
ATOM 653 C C . VAL A 1 84 ? -5.870 -2.492 1.373 1.00 83.62 84 VAL A C 1
ATOM 655 O O . VAL A 1 84 ? -6.517 -2.041 2.317 1.00 83.62 84 VAL A O 1
ATOM 658 N N . ALA A 1 85 ? -4.567 -2.774 1.467 1.00 87.94 85 ALA A N 1
ATOM 659 C CA . ALA A 1 85 ? -3.805 -2.578 2.698 1.00 87.94 85 ALA A CA 1
ATOM 660 C C . ALA A 1 85 ? -3.837 -1.116 3.161 1.00 87.94 85 ALA A C 1
ATOM 662 O O . ALA A 1 85 ? -4.033 -0.853 4.343 1.00 87.94 85 ALA A O 1
ATOM 663 N N . MET A 1 86 ? -3.713 -0.164 2.231 1.00 87.12 86 MET A N 1
ATOM 664 C CA . MET A 1 86 ? -3.790 1.270 2.526 1.00 87.12 86 MET A CA 1
ATOM 665 C C . MET A 1 86 ? -5.155 1.659 3.105 1.00 87.12 86 MET A C 1
ATOM 667 O O . MET A 1 86 ? -5.205 2.327 4.136 1.00 87.12 86 MET A O 1
ATOM 671 N N . ALA A 1 87 ? -6.255 1.205 2.496 1.00 82.00 87 ALA A N 1
ATOM 672 C CA . ALA A 1 87 ? -7.603 1.489 2.994 1.00 82.00 87 ALA A CA 1
ATOM 673 C C . ALA A 1 87 ? -7.820 0.931 4.413 1.00 82.00 87 ALA A C 1
ATOM 675 O O . ALA A 1 87 ? -8.286 1.647 5.300 1.00 82.00 87 ALA A O 1
ATOM 676 N N . CYS A 1 88 ? -7.407 -0.317 4.650 1.00 80.88 88 CYS A N 1
ATOM 677 C CA . CYS A 1 88 ? -7.483 -0.954 5.965 1.00 80.88 88 CYS A CA 1
ATOM 678 C C . CYS A 1 88 ? -6.495 -0.380 6.989 1.00 80.88 88 CYS A C 1
ATOM 680 O O . CYS A 1 88 ? -6.684 -0.607 8.175 1.00 80.88 88 CYS A O 1
ATOM 682 N N . PHE A 1 89 ? -5.450 0.336 6.571 1.00 86.31 89 PHE A N 1
ATOM 683 C CA . PHE A 1 89 ? -4.456 0.923 7.471 1.00 86.31 89 PHE A CA 1
ATOM 684 C C . PHE A 1 89 ? -4.846 2.324 7.943 1.00 86.31 89 PHE A C 1
ATOM 686 O O . PHE A 1 89 ? -4.805 2.607 9.139 1.00 86.31 89 PHE A O 1
ATOM 693 N N . PHE A 1 90 ? -5.235 3.209 7.020 1.00 82.81 90 PHE A N 1
ATOM 694 C CA . PHE A 1 90 ? -5.460 4.620 7.347 1.00 82.81 90 PHE A CA 1
ATOM 695 C C . PHE A 1 90 ? -6.653 4.834 8.279 1.00 82.81 90 PHE A C 1
ATOM 697 O O . PHE A 1 90 ? -6.563 5.647 9.196 1.00 82.81 90 PHE A O 1
ATOM 704 N N . ILE A 1 91 ? -7.744 4.092 8.081 1.00 79.12 91 ILE A N 1
ATOM 705 C CA . ILE A 1 91 ? -8.956 4.238 8.895 1.00 79.12 91 ILE A CA 1
ATOM 706 C C . ILE A 1 91 ? -8.686 3.909 10.379 1.00 79.12 91 ILE A C 1
ATOM 708 O O . ILE A 1 91 ? -8.881 4.796 11.213 1.00 79.12 91 ILE A O 1
ATOM 712 N N . PRO A 1 92 ? -8.193 2.709 10.755 1.00 78.88 92 PRO A N 1
ATOM 713 C CA . PRO A 1 92 ? -7.931 2.399 12.159 1.00 78.88 92 PRO A CA 1
ATOM 714 C C . PRO A 1 92 ? -6.788 3.223 12.745 1.00 78.88 92 PRO A C 1
ATOM 716 O O . PRO A 1 92 ? -6.827 3.519 13.935 1.00 78.88 92 PRO A O 1
ATOM 719 N N . LEU A 1 93 ? -5.789 3.617 11.947 1.00 84.69 93 LEU A N 1
ATOM 720 C CA . LEU A 1 93 ? -4.704 4.468 12.428 1.00 84.69 93 LEU A CA 1
ATOM 721 C C . LEU A 1 93 ? -5.255 5.796 12.956 1.00 84.69 93 LEU A C 1
ATOM 723 O O . LEU A 1 93 ? -4.962 6.163 14.090 1.00 84.69 93 LEU A O 1
ATOM 727 N N . VAL A 1 94 ? -6.106 6.468 12.173 1.00 83.81 94 VAL A N 1
ATOM 728 C CA . VAL A 1 94 ? -6.750 7.719 12.596 1.00 83.81 94 VAL A CA 1
ATOM 729 C C . VAL A 1 94 ? -7.603 7.486 13.844 1.00 83.81 94 VAL 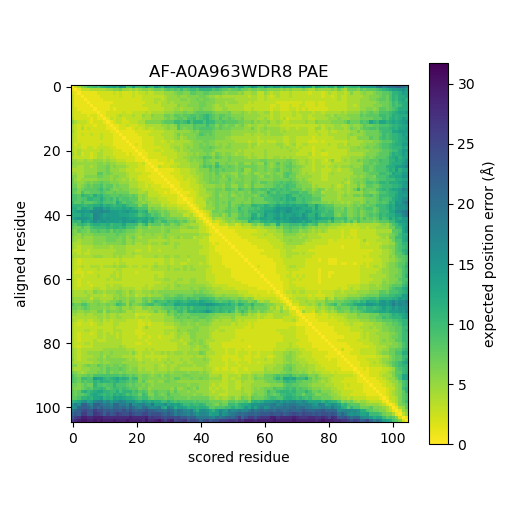A C 1
ATOM 731 O O . VAL A 1 94 ? -7.480 8.237 14.810 1.00 83.81 94 VAL A O 1
ATOM 734 N N . THR A 1 95 ? -8.406 6.418 13.884 1.00 79.62 95 THR A N 1
ATOM 735 C CA . THR A 1 95 ? -9.224 6.082 15.062 1.00 79.62 95 THR A CA 1
ATOM 736 C C . THR A 1 95 ? -8.381 5.859 16.320 1.00 79.6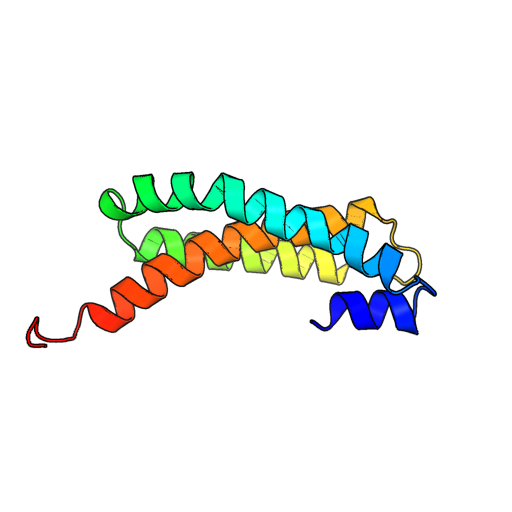2 95 THR A C 1
ATOM 738 O O . THR A 1 95 ? -8.701 6.408 17.370 1.00 79.62 95 THR A O 1
ATOM 741 N N . ILE A 1 96 ? -7.294 5.087 16.235 1.00 82.56 96 ILE A N 1
ATOM 742 C CA . ILE A 1 96 ? -6.414 4.797 17.376 1.00 82.56 96 ILE A CA 1
ATOM 743 C C . ILE A 1 96 ? -5.715 6.076 17.843 1.00 82.56 96 ILE A C 1
ATOM 745 O O . ILE A 1 96 ? -5.703 6.350 19.043 1.00 82.56 96 ILE A O 1
ATOM 749 N N . THR A 1 97 ? -5.183 6.884 16.921 1.00 84.50 97 THR A N 1
ATOM 750 C CA . THR A 1 97 ? -4.511 8.147 17.261 1.00 84.50 97 THR A CA 1
ATOM 751 C C . THR A 1 97 ? -5.461 9.134 17.941 1.00 84.50 97 THR A C 1
ATOM 753 O O . THR A 1 97 ? -5.055 9.810 18.883 1.00 84.50 97 THR A O 1
ATOM 756 N N . LEU A 1 98 ? -6.727 9.191 17.516 1.00 83.75 98 LEU A N 1
ATOM 757 C CA . LEU A 1 98 ? -7.731 10.082 18.106 1.00 83.75 98 LEU A CA 1
ATOM 758 C C . LEU A 1 98 ? -8.403 9.512 19.365 1.00 83.75 98 LEU A C 1
ATOM 760 O O . LEU A 1 98 ? -8.958 10.280 20.142 1.00 83.75 98 LEU A O 1
ATOM 764 N N . SER A 1 99 ? -8.336 8.199 19.612 1.00 78.00 99 SER A N 1
ATOM 765 C CA . SER A 1 99 ? -9.004 7.555 20.759 1.00 78.00 99 SER A CA 1
ATOM 766 C C . SER A 1 99 ? -8.545 8.061 22.132 1.00 78.00 99 SER A C 1
ATOM 768 O O . SER A 1 99 ? -9.281 7.937 23.108 1.00 78.00 99 SER A O 1
ATOM 770 N N . GLY A 1 100 ? -7.341 8.636 22.213 1.00 74.38 100 GLY A N 1
ATOM 771 C CA . GLY A 1 100 ? -6.799 9.236 23.433 1.00 74.38 100 GLY A CA 1
ATOM 772 C C . GLY A 1 100 ? -7.148 10.714 23.626 1.00 74.38 100 GLY A C 1
ATOM 773 O O . GLY A 1 100 ? -6.774 11.284 24.651 1.00 74.38 100 GLY A O 1
ATOM 774 N N . LEU A 1 101 ? -7.822 11.354 22.664 1.00 77.44 101 LEU A N 1
ATOM 775 C CA . LEU A 1 101 ? -8.186 12.765 22.763 1.00 77.44 101 LEU A CA 1
ATOM 776 C C . LEU A 1 101 ? -9.542 12.927 23.467 1.00 77.44 101 LEU A C 1
ATOM 778 O O . LEU A 1 101 ? -10.493 12.211 23.143 1.00 77.44 101 LEU A O 1
ATOM 782 N N . PRO A 1 102 ? -9.667 13.870 24.421 1.00 72.94 102 PRO A N 1
ATOM 783 C CA . PRO A 1 102 ? -10.956 14.185 25.018 1.00 72.94 102 PRO A CA 1
ATOM 784 C C . PRO A 1 102 ? -11.931 14.684 23.931 1.00 72.94 102 PRO A C 1
ATOM 786 O O . PRO A 1 102 ? -11.495 15.409 23.038 1.00 72.94 102 PRO A O 1
ATOM 789 N N . PRO A 1 103 ? -13.246 14.383 24.010 1.00 71.25 103 PRO A N 1
ATOM 790 C CA . PRO A 1 103 ? -14.251 14.756 22.995 1.00 71.25 103 PRO A CA 1
ATOM 791 C C . PRO A 1 103 ? -14.480 16.267 22.785 1.00 71.25 103 PRO A C 1
ATOM 793 O O . PRO A 1 103 ? -15.473 16.669 22.184 1.00 71.25 103 PRO A O 1
ATOM 796 N N . GLN A 1 104 ? -13.625 17.128 23.331 1.00 64.50 104 GLN A N 1
ATOM 797 C CA . GLN A 1 104 ? -13.783 18.574 23.313 1.00 64.50 104 GLN A CA 1
ATOM 798 C C . GLN A 1 104 ? -12.977 19.193 22.169 1.00 64.50 104 GLN A C 1
ATOM 800 O O . GLN A 1 104 ? -11.811 19.535 22.362 1.00 64.50 104 GLN A O 1
ATOM 805 N N . ARG A 1 105 ? -13.669 19.382 21.036 1.00 45.25 105 ARG A N 1
ATOM 806 C CA . ARG A 1 105 ? -13.589 20.455 20.014 1.00 45.25 105 ARG A CA 1
ATOM 807 C C . ARG A 1 105 ? -13.776 19.879 18.614 1.00 45.25 105 ARG A C 1
ATOM 809 O O . ARG A 1 105 ? -12.859 19.191 18.126 1.00 45.25 105 ARG A O 1
#

Secondary structure (DSSP, 8-state):
-HHHHHHHHHS---HHHHHHHHHHHHHHHHHHHHHHHHHGGGS-HHHHHHHHHHHHHHHHHHHHT--TT--HHHHHHHHHHHHHHHHHHHHHHHHHHHTTS-S--

Mean predicted aligned error: 6.03 Å

Foldseek 3Di:
DVQLVCCVPLLVDDNVLSCVLQVVLVVLLVVCLVVLVVCVVPDQLVVLQVVLVVLVVVLVVLVVPDDSPDDSVSSSVSSNSNSNSVSSNPVSVVVVVCVPPDPDD